Protein AF-A0A920JZ43-F1 (afdb_monomer_lite)

Foldseek 3Di:
DPPPVVVVLVVVCVLQLHDPVCSVVVVVVVVVVVVLVVVVVVCVPVPQAQVLVSLVVQLVVLVVQLVVLVVCLVDPVQDHPNDGRDNVRNVVSVVSNVVSVCCCPVVVVRNDHDPPPDD

Sequence (119 aa):
MHTAAFYKQKDLLIQYGFGDGAVFMTRLVGTCVGASTAVAIVLLFIGPQGAWAFVVYGWIQALLAAIFGYNTVNSEWAEVEGVKVTPEGYIAPLGFLILNTILLFNMGDILYSISSTAV

Radius of gyration: 18.01 Å; chains: 1; bounding box: 44×23×55 Å

Structure (mmCIF, N/CA/C/O backbone):
data_AF-A0A920JZ43-F1
#
_entry.id   AF-A0A920JZ43-F1
#
loop_
_atom_site.group_PDB
_atom_site.id
_atom_site.type_symbol
_atom_site.label_atom_id
_atom_site.label_alt_id
_atom_site.label_comp_id
_atom_site.label_asym_id
_atom_site.label_entity_id
_atom_site.label_seq_id
_atom_site.pdbx_PDB_ins_code
_atom_site.Cartn_x
_atom_site.Cartn_y
_atom_site.Cartn_z
_atom_site.occupancy
_atom_site.B_iso_or_equiv
_atom_site.auth_seq_id
_atom_site.auth_comp_id
_atom_site.auth_asym_id
_atom_site.auth_atom_id
_atom_site.pdbx_PDB_model_num
ATOM 1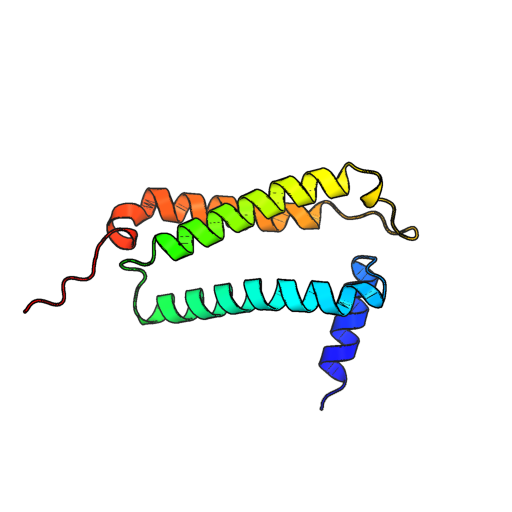 N N . MET A 1 1 ? -27.158 -15.842 -8.009 1.00 44.19 1 MET A N 1
ATOM 2 C CA . MET A 1 1 ? -25.693 -15.748 -7.798 1.00 44.19 1 MET A CA 1
ATOM 3 C C . MET A 1 1 ? -25.230 -14.456 -7.098 1.00 44.19 1 MET A C 1
ATOM 5 O O . MET A 1 1 ? -24.100 -14.424 -6.638 1.00 44.19 1 MET A O 1
ATOM 9 N N . HIS A 1 2 ? -26.080 -13.428 -6.931 1.00 52.06 2 HIS A N 1
ATOM 10 C CA . HIS A 1 2 ? -25.717 -12.130 -6.323 1.00 52.06 2 HIS A CA 1
ATOM 11 C C . HIS A 1 2 ? -25.612 -12.083 -4.780 1.00 52.06 2 HIS A C 1
ATOM 13 O O . HIS A 1 2 ? -25.210 -11.063 -4.231 1.00 52.06 2 HIS A O 1
ATOM 19 N N . THR A 1 3 ? -25.968 -13.146 -4.057 1.00 53.56 3 THR A N 1
ATOM 20 C CA . THR A 1 3 ? -26.161 -13.090 -2.596 1.00 53.56 3 THR A CA 1
ATOM 21 C C . THR A 1 3 ? -24.940 -13.521 -1.777 1.00 53.56 3 THR A C 1
ATOM 23 O O . THR A 1 3 ? -24.682 -12.942 -0.728 1.00 53.56 3 THR A O 1
ATOM 26 N N . ALA A 1 4 ? -24.134 -14.476 -2.248 1.00 55.34 4 ALA A N 1
ATOM 27 C CA . ALA A 1 4 ? -23.054 -15.062 -1.441 1.00 55.34 4 ALA A CA 1
ATOM 28 C C . ALA A 1 4 ? -21.919 -14.075 -1.092 1.00 55.34 4 ALA A C 1
ATOM 30 O O . ALA A 1 4 ? -21.423 -14.078 0.033 1.00 55.34 4 ALA A O 1
ATOM 31 N N . ALA A 1 5 ? -21.529 -13.201 -2.027 1.00 57.56 5 ALA A N 1
ATOM 32 C CA . ALA A 1 5 ? -20.517 -12.168 -1.775 1.00 57.56 5 ALA A CA 1
ATOM 33 C C . ALA A 1 5 ? -21.020 -11.086 -0.804 1.00 57.56 5 ALA A C 1
ATOM 35 O O . ALA A 1 5 ? -20.247 -10.549 -0.014 1.00 57.56 5 ALA A O 1
ATOM 36 N N . PHE A 1 6 ? -22.326 -10.806 -0.832 1.00 59.03 6 PHE A N 1
ATOM 37 C CA . PHE A 1 6 ? -22.960 -9.832 0.048 1.00 59.03 6 PHE A CA 1
ATOM 38 C C . PHE A 1 6 ? -22.984 -10.326 1.501 1.00 59.03 6 PHE A C 1
ATOM 40 O O . PHE A 1 6 ? -22.594 -9.587 2.398 1.00 59.03 6 PHE A O 1
ATOM 47 N N . TYR A 1 7 ? -23.351 -11.594 1.732 1.00 59.31 7 TYR A N 1
ATOM 48 C CA . TYR A 1 7 ? -23.338 -12.188 3.076 1.00 59.31 7 TYR A CA 1
ATOM 49 C C . TYR A 1 7 ? -21.929 -12.285 3.666 1.00 59.31 7 TYR A C 1
ATOM 51 O O . TYR A 1 7 ? -21.743 -11.909 4.818 1.00 59.31 7 TYR A O 1
ATOM 59 N N . LYS A 1 8 ? -20.923 -12.682 2.871 1.00 63.59 8 LYS A N 1
ATOM 60 C CA . LYS A 1 8 ? -19.518 -12.669 3.320 1.00 63.59 8 LYS A CA 1
ATOM 61 C C . LYS A 1 8 ? -19.030 -11.267 3.694 1.00 63.59 8 LYS A C 1
ATOM 63 O O . LYS A 1 8 ? -18.266 -11.123 4.637 1.00 63.59 8 LYS A O 1
ATOM 68 N N . GLN A 1 9 ? -19.472 -10.230 2.979 1.00 61.69 9 GLN A N 1
ATOM 69 C CA . GLN A 1 9 ? -19.147 -8.848 3.339 1.00 61.69 9 GLN A CA 1
ATOM 70 C C . GLN A 1 9 ? -19.811 -8.411 4.642 1.00 61.69 9 GLN A C 1
ATOM 72 O O . GLN A 1 9 ? -19.149 -7.759 5.441 1.00 61.69 9 GLN A O 1
ATOM 77 N N . LYS A 1 10 ? -21.087 -8.757 4.869 1.00 64.81 10 LYS A N 1
ATOM 78 C CA . LYS A 1 10 ? -21.749 -8.438 6.145 1.00 64.81 10 LYS A CA 1
ATOM 79 C C . LYS A 1 10 ? -21.039 -9.123 7.313 1.00 64.81 10 LYS A C 1
ATOM 81 O O . LYS A 1 10 ? -20.823 -8.480 8.327 1.00 64.81 10 LYS A O 1
ATOM 86 N N . ASP A 1 11 ? -20.619 -10.373 7.135 1.00 70.25 11 ASP A N 1
ATOM 87 C CA . ASP A 1 11 ? -19.884 -11.137 8.149 1.00 70.25 11 ASP A CA 1
ATOM 88 C C . ASP A 1 11 ? -18.526 -10.495 8.493 1.00 70.25 11 ASP A C 1
ATOM 90 O O . ASP A 1 11 ? -18.208 -10.305 9.661 1.00 70.25 11 ASP A O 1
ATOM 94 N N . LEU A 1 12 ? -17.772 -10.038 7.482 1.00 68.81 12 LEU A N 1
ATOM 95 C CA . LEU A 1 12 ? -16.521 -9.290 7.685 1.00 68.81 12 LEU A CA 1
ATOM 96 C C . LEU A 1 12 ? -16.747 -7.936 8.369 1.00 68.81 12 LEU A C 1
ATOM 98 O O . LEU A 1 12 ? -15.976 -7.544 9.237 1.00 68.81 12 LEU A O 1
ATOM 102 N N . LEU A 1 13 ? -17.792 -7.201 7.987 1.00 71.50 13 LEU A N 1
ATOM 103 C CA . LEU A 1 13 ? -18.111 -5.920 8.620 1.00 71.50 13 LEU A CA 1
ATOM 104 C C . LEU A 1 13 ? -18.483 -6.114 10.093 1.00 71.50 13 LEU A C 1
ATOM 106 O O . LEU A 1 13 ? -17.978 -5.381 10.937 1.00 71.50 13 LEU A O 1
ATOM 110 N N . ILE A 1 14 ? -19.271 -7.147 10.403 1.00 68.12 14 ILE A N 1
ATOM 111 C CA . ILE A 1 14 ? -19.614 -7.532 11.777 1.00 68.12 14 ILE A CA 1
ATOM 112 C C . ILE A 1 14 ? -18.358 -7.957 12.554 1.00 68.12 14 ILE A C 1
ATOM 114 O O . ILE A 1 14 ? -18.174 -7.508 13.682 1.00 68.12 14 ILE A O 1
ATOM 118 N N . GLN A 1 15 ? -17.464 -8.754 11.952 1.00 68.38 15 GLN A N 1
ATOM 119 C CA . GLN A 1 15 ? -16.200 -9.177 12.574 1.00 68.38 15 GLN A CA 1
ATOM 120 C C . GLN A 1 15 ? -15.338 -7.982 13.008 1.00 68.38 15 GLN A C 1
ATOM 122 O O . GLN A 1 15 ? -14.700 -8.033 14.058 1.00 68.38 15 GLN A O 1
ATOM 127 N N . TYR A 1 16 ? -15.329 -6.911 12.213 1.00 67.38 16 TYR A N 1
ATOM 128 C CA . TYR A 1 16 ? -14.552 -5.701 12.484 1.00 67.38 16 TYR A CA 1
ATOM 129 C C . TYR A 1 16 ? -15.362 -4.577 13.160 1.00 67.38 16 TYR A C 1
ATOM 131 O O . TYR A 1 16 ? -14.869 -3.455 13.248 1.00 67.38 16 TYR A O 1
ATOM 139 N N . GLY A 1 17 ? -16.580 -4.851 13.647 1.00 65.69 17 GLY A N 1
ATOM 140 C CA . GLY A 1 17 ? -17.398 -3.881 14.391 1.00 65.69 17 GLY A CA 1
ATOM 141 C C . GLY A 1 17 ? -17.958 -2.725 13.550 1.00 65.69 17 GLY A C 1
ATOM 142 O O . GLY A 1 17 ? -18.342 -1.689 14.086 1.00 65.69 17 GLY A O 1
ATOM 143 N N . PHE A 1 18 ? -17.997 -2.867 12.225 1.00 70.75 18 PHE A N 1
ATOM 144 C CA . PHE A 1 18 ? -18.556 -1.860 11.330 1.00 70.75 18 PHE A CA 1
ATOM 145 C C . PHE A 1 18 ? -20.083 -1.971 11.256 1.00 70.75 18 PHE A C 1
ATOM 147 O O . PHE A 1 18 ? -20.620 -2.982 10.802 1.00 70.75 18 PHE A O 1
ATOM 154 N N . GLY A 1 19 ? -20.783 -0.891 11.612 1.00 73.06 19 GLY A N 1
ATOM 155 C CA . GLY A 1 19 ? -22.226 -0.774 11.392 1.00 73.06 19 GLY A CA 1
ATOM 156 C C . GLY A 1 19 ? -22.602 -0.745 9.902 1.00 73.06 19 GLY A C 1
ATOM 157 O O . GLY A 1 19 ? -21.786 -0.411 9.039 1.00 73.06 19 GLY A O 1
ATOM 158 N N . ASP A 1 20 ? -23.871 -1.031 9.585 1.00 76.56 20 ASP A N 1
ATOM 159 C CA . ASP A 1 20 ? -24.381 -1.116 8.200 1.00 76.56 20 ASP A CA 1
ATOM 160 C C . ASP A 1 20 ? -24.113 0.169 7.368 1.00 76.56 20 ASP A C 1
ATOM 162 O O . ASP A 1 20 ? -23.979 0.105 6.144 1.00 76.56 20 ASP A O 1
ATOM 166 N N . GLY A 1 21 ? -23.961 1.335 8.010 1.00 76.94 21 GLY A N 1
ATOM 167 C CA . GLY A 1 21 ? -23.610 2.603 7.351 1.00 76.94 21 GLY A CA 1
ATOM 168 C C . GLY A 1 21 ? -22.171 2.684 6.816 1.00 76.94 21 GLY A C 1
ATOM 169 O O . GLY A 1 21 ? -21.902 3.443 5.883 1.00 76.94 21 GLY A O 1
ATOM 170 N N . ALA A 1 22 ? -21.244 1.878 7.338 1.00 76.25 22 ALA A N 1
ATOM 171 C CA . ALA A 1 22 ? -19.846 1.878 6.904 1.00 76.25 22 ALA A CA 1
ATOM 172 C C . ALA A 1 22 ? -19.632 1.155 5.561 1.00 76.25 22 ALA A C 1
ATOM 174 O O . ALA A 1 22 ? -18.624 1.390 4.895 1.00 76.25 22 ALA A O 1
ATOM 175 N N . VAL A 1 23 ? -20.599 0.338 5.114 1.00 80.12 23 VAL A N 1
ATOM 176 C CA . VAL A 1 23 ? -20.513 -0.492 3.894 1.00 80.12 23 VAL A CA 1
ATOM 177 C C . VAL A 1 23 ? -20.053 0.313 2.675 1.00 80.12 23 VAL A C 1
ATOM 179 O O . VAL A 1 23 ? -19.209 -0.153 1.908 1.00 80.12 23 VAL A O 1
ATOM 182 N N . PHE A 1 24 ? -20.606 1.512 2.471 1.00 79.50 24 PHE A N 1
ATOM 183 C CA . PHE A 1 24 ? -20.257 2.345 1.319 1.00 79.50 24 PHE A CA 1
ATOM 184 C C . PHE A 1 24 ? -18.802 2.825 1.383 1.00 79.50 24 PHE A C 1
ATOM 186 O O . PHE A 1 24 ? -18.070 2.682 0.405 1.00 79.50 24 PHE A O 1
ATOM 193 N N . MET A 1 25 ? -18.364 3.323 2.543 1.00 82.25 25 MET A N 1
ATOM 194 C CA . MET A 1 25 ? -16.996 3.812 2.735 1.00 82.25 25 MET A CA 1
ATOM 195 C C . MET A 1 25 ? -15.975 2.673 2.652 1.00 82.25 25 MET A C 1
ATOM 197 O O . MET A 1 25 ? -14.962 2.818 1.970 1.00 82.25 25 MET A O 1
ATOM 201 N N . THR A 1 26 ? -16.267 1.506 3.236 1.00 81.62 26 THR A N 1
ATOM 202 C CA . THR A 1 26 ? -15.416 0.310 3.117 1.00 81.62 26 THR A CA 1
ATOM 203 C C . THR A 1 26 ? -15.284 -0.136 1.661 1.00 81.62 26 THR A C 1
ATOM 205 O O . THR A 1 26 ? -14.193 -0.497 1.219 1.00 81.62 26 THR A O 1
ATOM 208 N N . ARG A 1 27 ? -16.368 -0.071 0.876 1.00 82.31 27 ARG A N 1
ATOM 209 C CA . ARG A 1 27 ? -16.324 -0.375 -0.563 1.00 82.31 27 ARG A CA 1
ATOM 210 C C . ARG A 1 27 ? -15.502 0.641 -1.335 1.00 82.31 27 ARG A C 1
ATOM 212 O O . ARG A 1 27 ? -14.687 0.229 -2.153 1.00 82.31 27 ARG A O 1
ATOM 219 N N . LEU A 1 28 ? -15.689 1.931 -1.066 1.00 85.19 28 LEU A N 1
ATOM 220 C CA . LEU A 1 28 ? -14.926 2.995 -1.711 1.00 85.19 28 LEU A CA 1
ATOM 221 C C . LEU A 1 28 ? -13.424 2.805 -1.475 1.00 85.19 28 LEU A C 1
ATOM 223 O O . LEU A 1 28 ? -12.663 2.742 -2.436 1.00 85.19 28 LEU A O 1
ATOM 227 N N . VAL A 1 29 ? -13.004 2.603 -0.224 1.00 85.69 29 VAL A N 1
ATOM 228 C CA . VAL A 1 29 ? -11.600 2.306 0.110 1.00 85.69 29 VAL A CA 1
ATOM 229 C C . VAL A 1 29 ? -11.131 1.015 -0.569 1.00 85.69 29 VAL A C 1
ATOM 231 O O . VAL A 1 29 ? -10.036 0.969 -1.131 1.00 85.69 29 VAL A O 1
ATOM 234 N N . GLY A 1 30 ? -11.982 -0.013 -0.597 1.00 82.38 30 GLY A N 1
ATOM 235 C CA . GLY A 1 30 ? -11.720 -1.264 -1.302 1.00 82.38 30 GLY A CA 1
ATOM 236 C C . GLY A 1 30 ? -11.474 -1.090 -2.805 1.00 82.38 30 GLY A C 1
ATOM 237 O O . GLY A 1 30 ? -10.675 -1.838 -3.363 1.00 82.38 30 GLY A O 1
ATOM 238 N N . THR A 1 31 ? -12.082 -0.093 -3.465 1.00 86.81 31 THR A N 1
ATOM 239 C CA . THR A 1 31 ? -11.785 0.198 -4.881 1.00 86.81 31 THR A CA 1
ATOM 240 C C . THR A 1 31 ? -10.367 0.721 -5.083 1.00 86.81 31 THR A C 1
ATOM 242 O O . THR A 1 31 ? -9.730 0.342 -6.062 1.00 86.81 31 THR A O 1
ATOM 24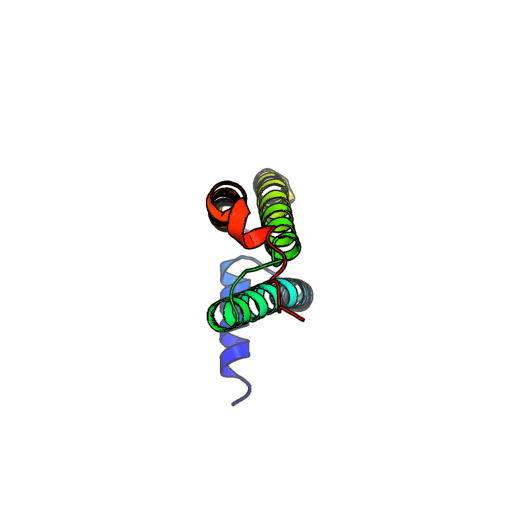5 N N . CYS A 1 32 ? -9.834 1.508 -4.142 1.00 86.38 32 CYS A N 1
ATOM 246 C CA . CYS A 1 32 ? -8.453 1.987 -4.200 1.00 86.38 32 CYS A CA 1
ATOM 247 C C . CYS A 1 32 ? -7.473 0.817 -4.068 1.00 86.38 32 CYS A C 1
ATOM 249 O O . CYS A 1 32 ? -6.577 0.665 -4.895 1.00 86.38 32 CYS A O 1
ATOM 251 N N . VAL A 1 33 ? -7.694 -0.056 -3.077 1.00 84.44 33 VAL A N 1
ATOM 252 C CA . VAL A 1 33 ? -6.867 -1.258 -2.869 1.00 84.44 33 VAL A CA 1
ATOM 253 C C . VAL A 1 33 ? -6.964 -2.196 -4.074 1.00 84.44 33 VAL A C 1
ATOM 255 O O . VAL A 1 33 ? -5.941 -2.635 -4.593 1.00 84.44 33 VAL A O 1
ATOM 258 N N . GLY A 1 34 ? -8.177 -2.451 -4.571 1.00 85.88 34 GLY A N 1
ATOM 259 C CA . GLY A 1 34 ? -8.407 -3.293 -5.744 1.00 85.88 34 GLY A CA 1
ATOM 260 C C . GLY A 1 34 ? -7.750 -2.745 -7.013 1.00 85.88 34 GLY A C 1
ATOM 261 O O . GLY A 1 34 ? -7.141 -3.511 -7.759 1.00 85.88 34 GLY A O 1
ATOM 262 N N . ALA A 1 35 ? -7.806 -1.428 -7.235 1.00 89.12 35 ALA A N 1
ATOM 263 C CA . ALA A 1 35 ? -7.116 -0.777 -8.345 1.00 89.12 35 ALA A CA 1
ATOM 264 C C . ALA A 1 35 ? -5.592 -0.917 -8.217 1.00 89.12 35 ALA A C 1
ATOM 266 O O . ALA A 1 35 ? -4.938 -1.308 -9.183 1.00 89.12 35 ALA A O 1
ATOM 267 N N . SER A 1 36 ? -5.025 -0.683 -7.028 1.00 86.56 36 SER A N 1
ATOM 268 C CA . SER A 1 36 ? -3.595 -0.894 -6.781 1.00 86.56 36 SER A CA 1
ATOM 269 C C . SER A 1 36 ? -3.180 -2.347 -7.030 1.00 86.56 36 SER A C 1
ATOM 271 O O . SER A 1 36 ? -2.186 -2.592 -7.711 1.00 86.56 36 SER A O 1
ATOM 273 N N . THR A 1 37 ? -3.952 -3.328 -6.557 1.00 86.25 37 THR A N 1
ATOM 274 C CA . THR A 1 37 ? -3.676 -4.745 -6.833 1.00 86.25 37 THR A CA 1
ATOM 275 C C . THR A 1 37 ? -3.736 -5.053 -8.330 1.00 86.25 37 THR A C 1
ATOM 277 O O . THR A 1 37 ? -2.853 -5.737 -8.841 1.00 86.25 37 THR A O 1
ATOM 280 N N . ALA A 1 38 ? -4.728 -4.527 -9.053 1.00 92.00 38 ALA A N 1
ATOM 281 C CA . ALA A 1 38 ? -4.845 -4.732 -10.495 1.00 92.00 38 ALA A CA 1
ATOM 282 C C . ALA A 1 38 ? -3.642 -4.154 -11.259 1.00 92.00 38 ALA A C 1
ATOM 284 O O . ALA A 1 38 ? -3.074 -4.837 -12.110 1.00 92.00 38 ALA A O 1
ATOM 285 N N . VAL A 1 39 ? -3.207 -2.936 -10.918 1.00 91.44 39 VAL A N 1
ATOM 286 C CA . VAL A 1 39 ? -2.006 -2.321 -11.510 1.00 91.44 39 VAL A CA 1
ATOM 287 C C . VAL A 1 39 ? -0.759 -3.149 -11.197 1.00 91.44 39 VAL A C 1
ATOM 289 O O . VAL A 1 39 ? 0.020 -3.432 -12.103 1.00 91.44 39 VAL A O 1
ATOM 292 N N . ALA A 1 40 ? -0.593 -3.607 -9.952 1.00 86.88 40 ALA A N 1
ATOM 293 C CA . ALA A 1 40 ? 0.528 -4.465 -9.575 1.00 86.88 40 ALA A CA 1
ATOM 294 C C . ALA A 1 40 ? 0.556 -5.772 -10.388 1.00 86.88 40 ALA A C 1
ATOM 296 O O . ALA A 1 40 ? 1.618 -6.163 -10.865 1.00 86.88 40 ALA A O 1
ATOM 297 N N . ILE A 1 41 ? -0.601 -6.408 -10.609 1.00 90.81 41 ILE A N 1
ATOM 298 C CA . ILE A 1 41 ? -0.711 -7.605 -11.457 1.00 90.81 41 ILE A CA 1
ATOM 299 C C . ILE A 1 41 ? -0.287 -7.298 -12.896 1.00 90.81 41 ILE A C 1
ATOM 301 O O . ILE A 1 41 ? 0.464 -8.074 -13.476 1.00 90.81 41 ILE A O 1
ATOM 305 N N . VAL A 1 42 ? -0.722 -6.173 -13.473 1.00 92.31 42 VAL A N 1
ATOM 306 C CA . VAL A 1 42 ? -0.313 -5.773 -14.831 1.00 92.31 42 VAL A CA 1
ATOM 307 C C . VAL A 1 42 ? 1.208 -5.617 -14.920 1.00 92.31 42 VAL A C 1
ATOM 309 O O . VAL A 1 42 ? 1.819 -6.155 -15.844 1.00 92.31 42 VAL A O 1
ATOM 312 N N . LEU A 1 43 ? 1.829 -4.957 -13.937 1.00 88.56 43 LEU A N 1
ATOM 313 C CA . LEU A 1 43 ? 3.282 -4.751 -13.889 1.00 88.56 43 LEU A CA 1
ATOM 314 C C . LEU A 1 43 ? 4.084 -6.059 -13.797 1.00 88.56 43 LEU A C 1
ATOM 316 O O . LEU A 1 43 ? 5.223 -6.089 -14.259 1.00 88.56 43 LEU A O 1
ATOM 320 N N . LEU A 1 44 ? 3.507 -7.151 -13.278 1.00 88.44 44 LEU A N 1
ATOM 321 C CA . LEU A 1 44 ? 4.158 -8.470 -13.313 1.00 88.44 44 LEU A CA 1
ATOM 322 C C . LEU A 1 44 ? 4.354 -8.996 -14.743 1.00 88.44 44 LEU A C 1
ATOM 324 O O . LEU A 1 44 ? 5.278 -9.770 -14.974 1.00 88.44 44 LEU A O 1
ATOM 328 N N . PHE A 1 45 ? 3.509 -8.585 -15.695 1.00 91.50 45 PHE A N 1
ATOM 329 C CA . PHE A 1 45 ? 3.589 -9.026 -17.091 1.00 91.50 45 PHE A CA 1
ATOM 330 C C . PHE A 1 45 ? 4.380 -8.067 -17.980 1.00 91.50 45 PHE A C 1
ATOM 332 O O . PHE A 1 45 ? 5.119 -8.522 -18.850 1.00 91.50 45 PHE A O 1
ATOM 339 N N . ILE A 1 46 ? 4.216 -6.754 -17.788 1.00 89.56 46 ILE A N 1
ATOM 340 C CA . ILE A 1 46 ? 4.854 -5.738 -18.646 1.00 89.56 46 ILE A CA 1
ATOM 341 C C . ILE A 1 46 ? 6.201 -5.239 -18.111 1.00 89.5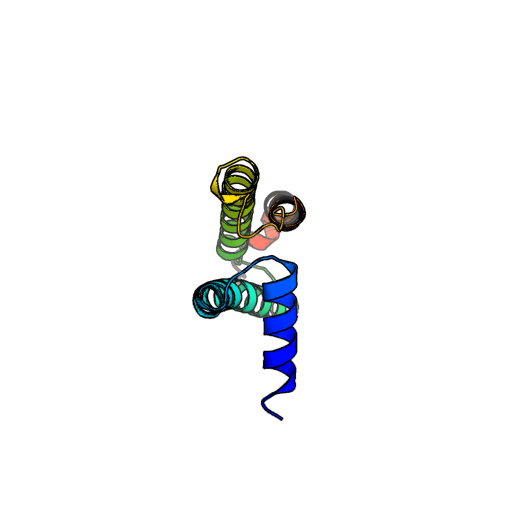6 46 ILE A C 1
ATOM 343 O O . ILE A 1 46 ? 6.950 -4.605 -18.848 1.00 89.56 46 ILE A O 1
ATOM 347 N N . GLY A 1 47 ? 6.514 -5.549 -16.851 1.00 85.94 47 GLY A N 1
ATOM 348 C CA . GLY A 1 47 ? 7.701 -5.073 -16.151 1.00 85.94 47 GLY A CA 1
ATOM 349 C C . GLY A 1 47 ? 7.457 -3.773 -15.362 1.00 85.94 47 GLY A C 1
ATOM 350 O O . GLY A 1 47 ? 6.549 -3.004 -15.680 1.00 85.94 47 GLY A O 1
ATOM 351 N N . PRO A 1 48 ? 8.244 -3.515 -14.299 1.00 89.12 48 PRO A N 1
ATOM 352 C CA . PRO A 1 48 ? 8.039 -2.377 -13.401 1.00 89.12 48 PRO A CA 1
ATOM 353 C C . PRO A 1 48 ? 8.812 -1.106 -13.810 1.00 89.12 48 PRO A C 1
ATOM 355 O O . PRO A 1 48 ? 8.911 -0.169 -13.015 1.00 89.12 48 PRO A O 1
ATOM 358 N N . GLN A 1 49 ? 9.400 -1.059 -15.008 1.00 91.00 49 GLN A N 1
ATOM 359 C CA . GLN A 1 49 ? 10.198 0.081 -15.468 1.00 91.00 49 GLN A CA 1
ATOM 360 C C . GLN A 1 49 ? 9.339 1.351 -15.529 1.00 91.00 49 GLN A C 1
ATOM 362 O O . GLN A 1 49 ? 8.254 1.357 -16.107 1.00 91.00 49 GLN A O 1
ATOM 367 N N . GLY A 1 50 ? 9.810 2.432 -14.908 1.00 87.19 50 GLY A N 1
ATOM 368 C CA . GLY A 1 50 ? 9.092 3.706 -14.828 1.00 87.19 50 GLY A CA 1
ATOM 369 C C . GLY A 1 50 ? 7.925 3.730 -13.832 1.00 87.19 50 GLY A C 1
ATOM 370 O O . GLY A 1 50 ? 7.296 4.774 -13.660 1.00 87.19 50 GLY A O 1
ATOM 371 N N . ALA A 1 51 ? 7.638 2.627 -13.130 1.00 90.12 51 ALA A N 1
ATOM 372 C CA . ALA A 1 51 ? 6.509 2.529 -12.200 1.00 90.12 51 ALA A CA 1
ATOM 373 C C . ALA A 1 51 ? 6.774 3.169 -10.822 1.00 90.12 51 ALA A C 1
ATOM 375 O O . ALA A 1 51 ? 5.986 2.978 -9.893 1.00 90.12 51 ALA A O 1
ATOM 376 N N . TRP A 1 52 ? 7.858 3.936 -10.659 1.00 88.44 52 TRP A N 1
ATOM 377 C CA . TRP A 1 52 ? 8.247 4.518 -9.370 1.00 88.44 52 TRP A CA 1
ATOM 378 C C . TRP A 1 52 ? 7.119 5.317 -8.704 1.00 88.44 52 TRP A C 1
ATOM 380 O O . TRP A 1 52 ? 6.903 5.173 -7.505 1.00 88.44 52 TRP A O 1
ATOM 390 N N . ALA A 1 53 ? 6.349 6.100 -9.469 1.00 89.69 53 ALA A N 1
ATOM 391 C CA . ALA A 1 53 ? 5.263 6.916 -8.927 1.00 89.69 53 ALA A CA 1
ATOM 392 C C . ALA A 1 53 ? 4.155 6.055 -8.296 1.00 89.69 53 ALA A C 1
ATOM 394 O O . ALA A 1 53 ? 3.573 6.432 -7.281 1.00 89.69 53 ALA A O 1
ATOM 395 N N . PHE A 1 54 ? 3.904 4.870 -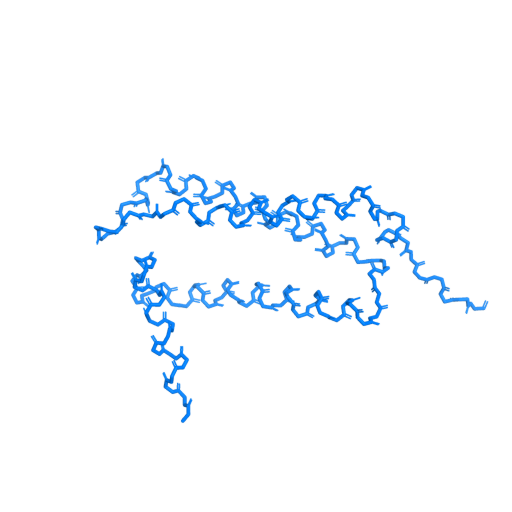8.859 1.00 90.62 54 PHE A N 1
ATOM 396 C CA . PHE A 1 54 ? 2.950 3.910 -8.314 1.00 90.62 54 PHE A CA 1
ATOM 397 C C . PHE A 1 54 ? 3.457 3.288 -7.004 1.00 90.62 54 PHE A C 1
ATOM 399 O O . PHE A 1 54 ? 2.705 3.201 -6.033 1.00 90.62 54 PHE A O 1
ATOM 406 N N . VAL A 1 55 ? 4.740 2.921 -6.943 1.00 89.19 55 VAL A N 1
ATOM 407 C CA . VAL A 1 55 ? 5.358 2.385 -5.717 1.00 89.19 55 VAL A CA 1
ATOM 408 C C . VAL A 1 55 ? 5.421 3.457 -4.619 1.00 89.19 55 VAL A C 1
ATOM 410 O O . VAL A 1 55 ? 5.101 3.174 -3.467 1.00 89.19 55 VAL A O 1
ATOM 413 N N . VAL A 1 56 ? 5.742 4.710 -4.965 1.00 91.69 56 VAL A N 1
ATOM 414 C CA . VAL A 1 56 ? 5.703 5.852 -4.032 1.00 91.69 56 VAL A CA 1
ATOM 415 C C . VAL A 1 56 ? 4.283 6.106 -3.530 1.00 91.69 56 VAL A C 1
ATOM 417 O O . VAL A 1 56 ? 4.090 6.302 -2.332 1.00 91.69 56 VAL A O 1
ATOM 420 N N . TYR A 1 57 ? 3.276 6.056 -4.406 1.00 91.25 57 TYR A N 1
ATOM 421 C CA . TYR A 1 57 ? 1.878 6.154 -3.989 1.00 91.25 57 TYR A CA 1
ATOM 422 C C . TYR A 1 57 ? 1.513 5.053 -2.984 1.00 91.25 57 TYR A C 1
ATOM 424 O O . TYR A 1 57 ? 0.963 5.356 -1.925 1.00 91.25 57 TYR A O 1
ATOM 432 N N . GLY A 1 58 ? 1.864 3.795 -3.276 1.00 90.00 58 GLY A N 1
ATOM 433 C CA . GLY A 1 58 ? 1.636 2.665 -2.370 1.00 90.00 58 GLY A CA 1
ATOM 434 C C . GLY A 1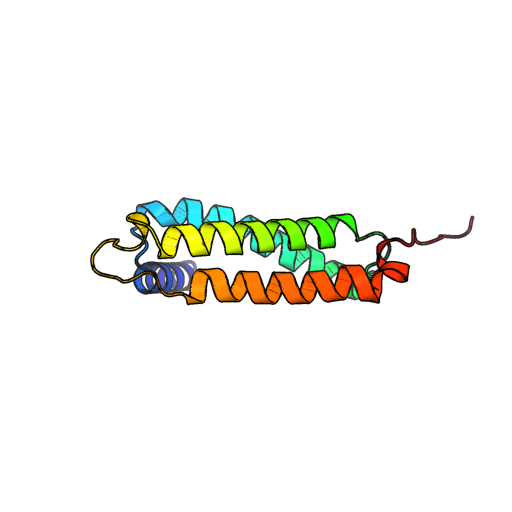 58 ? 2.342 2.840 -1.025 1.00 90.00 58 GLY A C 1
ATOM 435 O O . GLY A 1 58 ? 1.751 2.583 0.023 1.00 90.00 58 GLY A O 1
ATOM 436 N N . TRP A 1 59 ? 3.572 3.354 -1.041 1.00 92.44 59 TRP A N 1
ATOM 437 C CA . TRP A 1 59 ? 4.331 3.676 0.164 1.00 92.44 59 TRP A CA 1
ATOM 438 C C . TRP A 1 59 ? 3.644 4.752 1.017 1.00 92.44 59 TRP A C 1
ATOM 440 O O . TRP A 1 59 ? 3.431 4.548 2.211 1.00 92.44 59 TRP A O 1
ATOM 450 N N . ILE A 1 60 ? 3.240 5.875 0.409 1.00 93.44 60 ILE A N 1
ATOM 451 C CA . ILE A 1 60 ? 2.558 6.977 1.110 1.00 93.44 60 ILE A CA 1
ATOM 452 C C . ILE A 1 60 ? 1.216 6.501 1.669 1.00 93.44 60 ILE A C 1
ATOM 454 O O . ILE A 1 60 ? 0.891 6.790 2.821 1.00 93.44 60 ILE A O 1
ATOM 458 N N . GLN A 1 61 ? 0.445 5.750 0.881 1.00 91.25 61 GLN A N 1
ATOM 459 C CA . GLN A 1 61 ? -0.846 5.219 1.311 1.00 91.25 61 GLN A CA 1
ATOM 460 C C . GLN A 1 61 ? -0.682 4.284 2.517 1.00 91.25 61 GLN A C 1
ATOM 462 O O . GLN A 1 61 ? -1.412 4.433 3.498 1.00 91.25 61 GLN A O 1
ATOM 467 N N . ALA A 1 62 ? 0.314 3.393 2.484 1.00 90.19 62 ALA A N 1
ATOM 468 C CA . ALA A 1 62 ? 0.625 2.488 3.585 1.00 90.19 62 ALA A CA 1
ATOM 469 C C . ALA A 1 62 ? 1.082 3.238 4.848 1.00 90.19 62 ALA A C 1
ATOM 471 O O . ALA A 1 62 ? 0.647 2.901 5.951 1.00 90.19 62 ALA A O 1
ATOM 472 N N . LEU A 1 63 ? 1.900 4.289 4.698 1.00 93.12 63 LEU A N 1
ATOM 473 C CA . LEU A 1 63 ? 2.342 5.129 5.815 1.00 93.12 63 LEU A CA 1
ATOM 474 C C . LEU A 1 63 ? 1.157 5.835 6.479 1.00 93.12 63 LEU A C 1
ATOM 476 O O . LEU A 1 63 ? 1.004 5.780 7.699 1.00 93.12 63 LEU A O 1
ATOM 480 N N . LEU A 1 64 ? 0.307 6.480 5.680 1.00 92.00 64 LEU A N 1
ATOM 481 C CA . LEU A 1 64 ? -0.872 7.178 6.184 1.00 92.00 64 LEU A CA 1
ATOM 482 C C . LEU A 1 64 ? -1.836 6.204 6.866 1.00 92.00 64 LEU A C 1
ATOM 484 O O . LEU A 1 64 ? -2.309 6.489 7.961 1.00 92.00 64 LEU A O 1
ATOM 488 N N . ALA A 1 65 ? -2.083 5.037 6.268 1.00 87.94 65 ALA A N 1
ATOM 489 C CA . ALA A 1 65 ? -2.928 4.007 6.865 1.00 87.94 65 ALA A CA 1
ATOM 490 C C . ALA A 1 65 ? -2.360 3.484 8.197 1.00 87.94 65 ALA A C 1
ATOM 492 O O . ALA A 1 65 ? -3.127 3.267 9.134 1.00 87.94 65 ALA A O 1
ATOM 493 N N . ALA A 1 66 ? -1.036 3.345 8.322 1.00 89.00 66 ALA A N 1
ATOM 494 C CA . ALA A 1 66 ? -0.398 2.978 9.583 1.00 89.00 66 ALA A CA 1
ATOM 495 C C . ALA A 1 66 ? -0.560 4.072 10.656 1.00 89.00 66 ALA A C 1
ATOM 497 O O . ALA A 1 66 ? -0.953 3.767 11.781 1.00 89.00 66 ALA A O 1
ATOM 498 N N . ILE A 1 67 ? -0.315 5.343 10.307 1.00 89.62 67 ILE A N 1
ATOM 499 C CA . ILE A 1 67 ? -0.444 6.485 11.231 1.00 89.62 67 ILE A CA 1
ATOM 500 C C . ILE A 1 67 ? -1.895 6.654 11.688 1.00 89.62 67 ILE A C 1
ATOM 502 O O . ILE A 1 67 ? -2.169 6.712 12.887 1.00 89.62 67 ILE A O 1
ATOM 506 N N . PHE A 1 68 ? -2.836 6.727 10.744 1.00 89.25 68 PHE A N 1
ATOM 507 C CA . PHE A 1 68 ? -4.245 6.918 11.072 1.00 89.25 68 PHE A CA 1
ATOM 508 C C . PHE A 1 68 ? -4.822 5.699 11.783 1.00 89.25 68 PHE A C 1
ATOM 510 O O . PHE A 1 68 ? -5.512 5.876 12.778 1.00 89.25 68 PHE A O 1
ATOM 517 N N . GLY A 1 69 ? -4.481 4.479 11.358 1.00 85.25 69 GLY A N 1
ATOM 518 C CA . GLY A 1 69 ? -4.912 3.258 12.036 1.00 85.25 69 GLY A CA 1
ATOM 519 C C . GLY A 1 69 ? -4.416 3.186 13.481 1.00 85.25 69 GLY A C 1
ATOM 520 O O . GLY A 1 69 ? -5.204 2.893 14.380 1.00 85.25 69 GLY A O 1
ATOM 521 N N . TYR A 1 70 ? -3.148 3.535 13.727 1.00 85.69 70 TYR A N 1
ATOM 522 C CA . TYR A 1 70 ? -2.606 3.634 15.083 1.00 85.69 70 TYR A CA 1
ATOM 523 C C . TYR A 1 70 ? -3.352 4.681 15.918 1.00 85.69 70 TYR A C 1
ATOM 525 O O . TYR A 1 70 ? -3.767 4.388 17.039 1.00 85.69 70 TYR A O 1
ATOM 533 N N . ASN A 1 71 ? -3.564 5.883 15.377 1.00 85.94 71 ASN A N 1
ATOM 534 C CA . ASN A 1 71 ? -4.275 6.946 16.087 1.00 85.94 71 ASN A CA 1
ATOM 535 C C . ASN A 1 71 ? -5.726 6.551 16.393 1.00 85.94 71 ASN A C 1
ATOM 537 O O . ASN A 1 71 ? -6.188 6.777 17.506 1.00 85.94 71 ASN A O 1
ATOM 541 N N . THR A 1 72 ? -6.426 5.913 15.451 1.00 82.94 72 THR A N 1
ATOM 542 C CA . THR A 1 72 ? -7.804 5.441 15.640 1.00 82.94 72 THR A CA 1
ATOM 543 C C . THR A 1 72 ? -7.887 4.400 16.754 1.00 82.94 72 THR A C 1
ATOM 545 O O . THR A 1 72 ? -8.712 4.560 17.648 1.00 82.94 72 THR A O 1
ATOM 548 N N . VAL A 1 73 ? -7.001 3.395 16.765 1.00 80.50 73 VAL A N 1
ATOM 549 C CA . VAL A 1 73 ? -6.969 2.345 17.807 1.00 80.50 73 VAL A CA 1
ATOM 550 C C . VAL A 1 73 ? -6.635 2.907 19.197 1.00 80.50 73 VAL A C 1
ATOM 552 O O . VAL A 1 73 ? -7.068 2.350 20.201 1.00 80.50 73 VAL A O 1
ATOM 555 N N . ASN A 1 74 ? -5.888 4.011 19.271 1.00 81.56 74 ASN A N 1
ATOM 556 C CA . ASN A 1 74 ? -5.501 4.662 20.528 1.00 81.56 74 ASN A CA 1
ATOM 557 C C . ASN A 1 74 ? -6.367 5.890 20.873 1.00 81.56 74 ASN A C 1
ATOM 559 O O . ASN A 1 74 ? -5.936 6.755 21.634 1.00 81.56 74 ASN A O 1
ATOM 563 N N . SER A 1 75 ? -7.571 5.992 20.311 1.00 79.56 75 SER A N 1
ATOM 564 C CA . SER A 1 75 ? -8.487 7.117 20.531 1.00 79.56 75 SER A CA 1
ATOM 565 C C . SER A 1 75 ? -9.872 6.642 20.963 1.00 79.56 75 SER A C 1
ATOM 567 O O . SER A 1 75 ? -10.160 5.449 20.950 1.00 79.56 75 SER A O 1
ATOM 569 N N . GLU A 1 76 ? -10.759 7.585 21.277 1.00 75.00 76 GLU A N 1
ATOM 570 C CA . GLU A 1 76 ? -12.174 7.324 21.591 1.00 75.00 76 GLU A CA 1
ATOM 571 C C . GLU A 1 76 ? -12.905 6.572 20.460 1.00 75.00 76 GLU A C 1
ATOM 573 O O . GLU A 1 76 ? -13.884 5.875 20.702 1.00 75.00 76 GLU A O 1
ATOM 578 N N . TRP A 1 77 ? -12.389 6.639 19.227 1.00 69.75 77 TRP A N 1
ATOM 579 C CA . TRP A 1 77 ? -12.905 5.913 18.063 1.00 69.75 77 TRP A CA 1
ATOM 580 C C . TRP A 1 77 ? -12.627 4.399 18.095 1.00 69.75 77 TRP A C 1
ATOM 582 O O . TRP A 1 77 ? -13.087 3.680 17.209 1.00 69.75 77 TRP A O 1
ATOM 592 N N . ALA A 1 78 ? -11.870 3.906 19.079 1.00 68.00 78 ALA A N 1
ATOM 593 C CA . ALA A 1 78 ? -11.584 2.484 19.260 1.00 68.00 78 ALA A CA 1
ATOM 594 C C . ALA A 1 78 ? -12.693 1.721 20.007 1.00 68.00 78 ALA A C 1
ATOM 596 O O . ALA A 1 78 ? -12.709 0.487 19.973 1.00 68.00 78 ALA A O 1
ATOM 597 N N . GLU A 1 79 ? -13.602 2.436 20.679 1.00 64.00 79 GLU A N 1
ATOM 598 C CA . GLU A 1 79 ? -14.717 1.864 21.438 1.00 64.00 79 GLU A CA 1
ATOM 599 C C . GLU A 1 79 ? -16.032 2.039 20.673 1.00 64.00 79 GLU A C 1
ATOM 601 O O . GLU A 1 79 ? -16.865 2.884 20.997 1.00 64.00 79 GLU A O 1
ATOM 606 N N . VAL A 1 80 ? -16.227 1.237 19.624 1.00 59.88 80 VAL A N 1
ATOM 607 C CA . VAL A 1 80 ? -17.485 1.223 18.867 1.00 59.88 80 VAL A CA 1
ATOM 608 C C . VAL A 1 80 ? -18.256 -0.048 19.218 1.00 59.88 80 VAL A C 1
ATOM 610 O O . VAL A 1 80 ? -17.778 -1.160 19.013 1.00 59.88 80 VAL A O 1
ATOM 613 N N . GLU A 1 81 ? -19.443 0.125 19.806 1.00 55.97 81 GLU A N 1
ATOM 614 C CA . GLU A 1 81 ? -20.457 -0.928 20.008 1.00 55.97 81 GLU A CA 1
ATOM 615 C C . GLU A 1 81 ? -19.961 -2.224 20.694 1.00 55.97 81 GLU A C 1
ATOM 617 O O . GLU A 1 81 ? -20.429 -3.322 20.405 1.00 55.97 81 GLU A O 1
ATOM 622 N N . GLY A 1 82 ? -19.023 -2.117 21.643 1.00 54.50 82 GLY A N 1
ATOM 623 C CA . GLY A 1 82 ? -18.557 -3.263 22.439 1.00 54.50 82 GLY A CA 1
ATOM 624 C C . GLY A 1 82 ? -17.587 -4.208 21.716 1.00 54.50 82 GLY A C 1
ATOM 625 O O . GLY A 1 82 ? -17.212 -5.235 22.286 1.00 54.50 82 GLY A O 1
ATOM 626 N N . VAL A 1 83 ? -17.138 -3.858 20.505 1.00 54.75 83 VAL A N 1
ATOM 627 C CA . VAL A 1 83 ? -16.083 -4.571 19.771 1.00 54.75 83 VAL A CA 1
ATOM 628 C C . VAL A 1 83 ? -14.810 -3.731 19.806 1.00 54.75 83 VAL A C 1
ATOM 630 O O . VAL A 1 83 ? -14.751 -2.623 19.280 1.00 54.75 83 VAL A O 1
ATOM 633 N N . LYS A 1 84 ? -13.765 -4.255 20.452 1.00 55.31 84 LYS A N 1
ATOM 634 C CA . LYS A 1 84 ? -12.466 -3.583 20.535 1.00 55.31 84 LYS A CA 1
ATOM 635 C C . LYS A 1 84 ? -11.789 -3.624 19.166 1.00 55.31 84 LYS A C 1
ATOM 637 O O . LYS A 1 84 ? -11.496 -4.711 18.670 1.00 55.31 84 LYS A O 1
ATOM 642 N N . VAL A 1 85 ? -11.505 -2.460 18.582 1.00 62.53 85 VAL A N 1
ATOM 643 C CA . VAL A 1 85 ? -10.745 -2.366 17.327 1.00 62.53 85 VAL A CA 1
ATOM 644 C C . VAL A 1 85 ? -9.394 -3.071 17.500 1.00 62.53 85 VAL A C 1
ATOM 646 O O . VAL A 1 85 ? -8.584 -2.713 18.358 1.00 62.53 85 VAL A O 1
ATOM 649 N N . THR A 1 86 ? -9.159 -4.117 16.710 1.00 66.69 86 THR A N 1
ATOM 650 C CA . THR A 1 86 ? -7.963 -4.956 16.821 1.00 66.69 86 THR A CA 1
ATOM 651 C C . THR A 1 86 ? -6.745 -4.264 16.195 1.00 66.69 86 THR A C 1
ATOM 653 O O . THR A 1 86 ? -6.860 -3.713 15.095 1.00 66.69 86 THR A O 1
ATOM 656 N N . PRO A 1 87 ? -5.545 -4.357 16.804 1.00 68.00 87 PRO A N 1
ATOM 657 C CA . PRO A 1 87 ? -4.304 -3.794 16.248 1.00 68.00 87 PRO A CA 1
ATOM 658 C C . PRO A 1 87 ? -3.963 -4.262 14.822 1.00 68.00 87 PRO A C 1
ATOM 660 O O . PRO A 1 87 ? -3.230 -3.594 14.097 1.00 68.00 87 PRO A O 1
ATOM 663 N N . GLU A 1 88 ? -4.530 -5.392 14.395 1.00 65.44 88 GLU A N 1
ATOM 664 C CA . GLU A 1 88 ? -4.42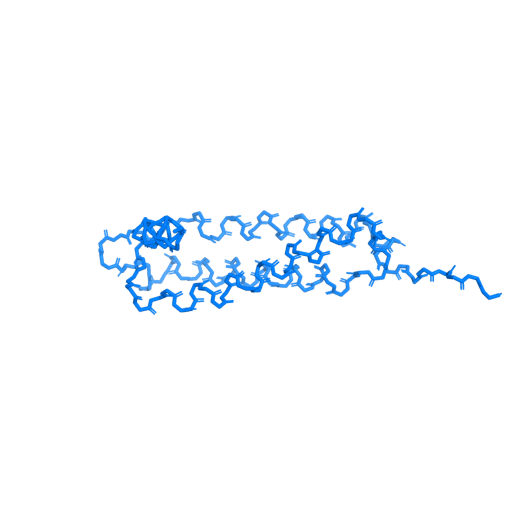0 -5.960 13.045 1.00 65.44 88 GLU A CA 1
ATOM 665 C C . GLU A 1 88 ? -4.667 -4.930 11.928 1.00 65.44 88 GLU A C 1
ATOM 667 O O . GLU A 1 88 ? -4.005 -4.985 10.889 1.00 65.44 88 GLU A O 1
ATOM 672 N N . GLY A 1 89 ? -5.546 -3.947 12.165 1.00 67.88 89 GLY A N 1
ATOM 673 C CA . GLY A 1 89 ? -5.924 -2.932 11.179 1.00 67.88 89 GLY A CA 1
ATOM 674 C C . GLY A 1 89 ? -4.773 -2.044 10.684 1.00 67.88 89 GLY A C 1
ATOM 675 O O . GLY A 1 89 ? -4.795 -1.629 9.527 1.00 67.88 89 GLY A O 1
ATOM 676 N N . TYR A 1 90 ? -3.745 -1.787 11.505 1.00 75.06 90 TYR A N 1
ATOM 677 C CA . TYR A 1 90 ? -2.570 -0.994 11.096 1.00 75.06 90 TYR A CA 1
ATOM 678 C C . TYR A 1 90 ? -1.304 -1.839 10.880 1.00 75.06 90 TYR A C 1
ATOM 680 O O . TYR A 1 90 ? -0.366 -1.385 10.222 1.00 75.06 90 TYR A O 1
ATOM 688 N N . ILE A 1 91 ? -1.285 -3.090 11.355 1.00 81.75 91 ILE A N 1
ATOM 689 C CA . ILE A 1 91 ? -0.166 -4.022 11.139 1.00 81.75 91 ILE A CA 1
ATOM 690 C C . ILE A 1 91 ? -0.039 -4.395 9.655 1.00 81.75 91 ILE A C 1
ATOM 692 O O . ILE A 1 91 ? 1.070 -4.421 9.120 1.00 81.75 91 ILE A O 1
ATOM 696 N N . ALA A 1 92 ? -1.157 -4.639 8.964 1.00 81.00 92 ALA A N 1
ATOM 697 C CA . ALA A 1 92 ? -1.127 -4.944 7.533 1.00 81.00 92 ALA A CA 1
ATOM 698 C C . ALA A 1 92 ? -0.545 -3.782 6.689 1.00 81.00 92 ALA A C 1
ATOM 700 O O . ALA A 1 92 ? 0.384 -4.029 5.913 1.00 81.00 92 ALA A O 1
ATOM 701 N N . PRO A 1 93 ? -0.979 -2.515 6.869 1.00 84.31 93 PRO A N 1
ATOM 702 C CA . PRO A 1 93 ? -0.313 -1.354 6.277 1.00 84.31 93 PRO A CA 1
ATOM 703 C C . PRO A 1 93 ? 1.190 -1.259 6.567 1.00 84.31 93 PRO A C 1
ATOM 705 O O . PRO A 1 93 ? 1.955 -0.961 5.655 1.00 84.31 93 PRO A O 1
ATOM 708 N N . LEU A 1 94 ? 1.646 -1.569 7.787 1.00 87.19 94 LEU A N 1
ATOM 709 C CA . LEU A 1 94 ? 3.083 -1.586 8.105 1.00 87.19 94 LEU A CA 1
ATOM 710 C C . LEU A 1 94 ? 3.854 -2.626 7.278 1.00 87.19 94 LEU A C 1
ATOM 712 O O . LEU A 1 94 ? 4.952 -2.338 6.801 1.00 87.19 94 LEU A O 1
ATOM 716 N N . GLY A 1 95 ? 3.272 -3.806 7.049 1.00 86.44 95 GLY A N 1
ATOM 717 C CA . GLY A 1 95 ? 3.852 -4.813 6.157 1.00 86.44 95 GLY A CA 1
ATOM 718 C C . GLY A 1 95 ? 4.021 -4.289 4.727 1.00 86.44 95 GLY A C 1
ATOM 719 O O . GLY A 1 95 ? 5.104 -4.395 4.147 1.00 86.44 95 GLY A O 1
ATOM 720 N N . PHE A 1 96 ? 2.987 -3.643 4.179 1.00 85.94 96 PHE A N 1
ATOM 721 C CA . PHE A 1 96 ? 3.073 -3.005 2.861 1.00 85.94 96 PHE A CA 1
ATOM 722 C C . PHE A 1 96 ? 4.085 -1.859 2.827 1.00 85.94 96 PHE A C 1
ATOM 724 O O . PHE A 1 96 ? 4.791 -1.710 1.829 1.00 85.94 96 PHE A O 1
ATOM 731 N N . LEU A 1 97 ? 4.197 -1.077 3.900 1.00 90.56 97 LEU A N 1
ATOM 732 C CA . LEU A 1 97 ? 5.172 0.003 4.004 1.00 90.56 97 LEU A CA 1
ATOM 733 C C . LEU A 1 97 ? 6.605 -0.537 3.904 1.00 90.56 97 LEU A C 1
ATOM 735 O O . LEU A 1 97 ? 7.409 -0.009 3.134 1.00 90.56 97 LEU A O 1
ATOM 739 N N . ILE A 1 98 ? 6.914 -1.623 4.621 1.00 90.88 98 ILE A N 1
ATOM 740 C CA . ILE A 1 98 ? 8.230 -2.280 4.573 1.00 90.88 98 ILE A CA 1
ATOM 741 C C . ILE A 1 98 ? 8.517 -2.806 3.163 1.00 90.88 98 ILE A C 1
ATOM 743 O O . ILE A 1 98 ? 9.584 -2.533 2.614 1.00 90.88 98 ILE A O 1
ATOM 747 N N . LEU A 1 99 ? 7.561 -3.505 2.544 1.00 88.56 99 LEU A N 1
ATOM 748 C CA . LEU A 1 99 ? 7.731 -4.042 1.191 1.00 88.56 99 LEU A CA 1
ATOM 749 C C . LEU A 1 99 ? 7.980 -2.933 0.161 1.00 88.56 99 LEU A C 1
ATOM 751 O O . LEU A 1 99 ? 8.936 -3.014 -0.607 1.00 88.56 99 LEU A O 1
ATOM 755 N N . ASN A 1 100 ? 7.176 -1.867 0.178 1.00 86.56 100 ASN A N 1
ATOM 756 C CA . ASN A 1 100 ? 7.366 -0.736 -0.731 1.00 86.56 100 ASN A CA 1
ATOM 757 C C . ASN A 1 100 ? 8.684 0.005 -0.457 1.00 86.56 100 ASN A C 1
ATOM 759 O O . ASN A 1 100 ? 9.323 0.467 -1.396 1.00 86.56 100 ASN A O 1
ATOM 763 N N . THR A 1 101 ? 9.134 0.069 0.801 1.00 90.44 101 THR A N 1
ATOM 764 C CA . THR A 1 101 ? 10.457 0.614 1.154 1.00 90.44 101 THR A CA 1
ATOM 765 C C . THR A 1 101 ? 11.559 -0.206 0.486 1.00 90.44 101 THR A C 1
ATOM 767 O O . THR A 1 101 ? 12.411 0.350 -0.204 1.00 90.44 101 THR A O 1
ATOM 770 N N . ILE A 1 102 ? 11.518 -1.535 0.620 1.00 89.31 102 ILE A N 1
ATOM 771 C CA . ILE A 1 102 ? 12.496 -2.425 -0.016 1.00 89.31 102 ILE A CA 1
ATOM 772 C C . ILE A 1 102 ? 12.500 -2.216 -1.533 1.00 89.31 102 ILE A C 1
ATOM 774 O O . ILE A 1 102 ? 13.579 -2.067 -2.104 1.00 89.31 102 ILE A O 1
ATOM 778 N N . LEU A 1 103 ? 11.328 -2.144 -2.169 1.00 86.25 103 LEU A N 1
ATOM 779 C CA . LEU A 1 103 ? 11.214 -1.904 -3.610 1.00 86.25 103 LEU A CA 1
ATOM 780 C C . LEU A 1 103 ? 11.845 -0.565 -4.021 1.00 86.25 103 LEU A C 1
ATOM 782 O O . LEU A 1 103 ? 12.670 -0.540 -4.930 1.00 86.25 103 LEU A O 1
ATOM 786 N N . LEU A 1 104 ? 11.518 0.534 -3.336 1.00 87.94 104 LEU A N 1
ATOM 787 C CA . LEU A 1 104 ? 12.021 1.869 -3.687 1.00 87.94 104 LEU A CA 1
ATOM 788 C C . LEU A 1 104 ? 13.543 1.991 -3.568 1.00 87.94 104 LEU A C 1
ATOM 790 O O . LEU A 1 104 ? 14.163 2.636 -4.413 1.00 87.94 104 LEU A O 1
ATOM 794 N N . PHE A 1 105 ? 14.138 1.386 -2.538 1.00 85.62 105 PHE A N 1
ATOM 795 C CA . PHE A 1 105 ? 15.574 1.515 -2.278 1.00 85.62 105 PHE A CA 1
ATOM 796 C C . PHE A 1 105 ? 16.424 0.449 -2.979 1.00 85.62 105 PHE A C 1
ATOM 798 O O . PHE A 1 105 ? 17.547 0.750 -3.368 1.00 85.62 105 PHE A O 1
ATOM 805 N N . ASN A 1 106 ? 15.914 -0.774 -3.171 1.00 87.44 106 ASN A N 1
ATOM 806 C CA . ASN A 1 106 ? 16.692 -1.873 -3.765 1.00 87.44 106 ASN A CA 1
ATOM 807 C C . ASN A 1 106 ? 16.407 -2.082 -5.255 1.00 87.44 106 ASN A C 1
ATOM 809 O O . ASN A 1 106 ? 17.221 -2.686 -5.945 1.00 87.44 106 ASN A O 1
ATOM 813 N N . MET A 1 107 ? 15.268 -1.603 -5.764 1.00 85.31 107 MET A N 1
ATOM 814 C CA . MET A 1 107 ? 14.913 -1.697 -7.186 1.00 85.31 107 MET A CA 1
ATOM 815 C C . MET A 1 107 ? 14.845 -0.325 -7.859 1.00 85.31 107 MET A C 1
ATOM 817 O O . MET A 1 107 ? 14.263 -0.202 -8.938 1.00 85.31 107 MET A O 1
ATOM 821 N N . GLY A 1 108 ? 15.450 0.700 -7.249 1.00 81.00 108 GLY A N 1
ATOM 822 C CA . GLY A 1 108 ? 15.480 2.059 -7.788 1.00 81.00 108 GLY A CA 1
ATOM 823 C C . GLY A 1 108 ? 15.984 2.104 -9.232 1.00 81.00 108 GLY A C 1
ATOM 824 O O . GLY A 1 108 ? 15.324 2.688 -10.087 1.00 81.00 108 GLY A O 1
ATOM 825 N N . ASP A 1 109 ? 17.068 1.390 -9.537 1.00 83.69 109 ASP A N 1
ATOM 826 C CA . ASP A 1 109 ? 17.659 1.353 -10.882 1.00 83.69 109 ASP A CA 1
ATOM 827 C C . ASP A 1 109 ? 16.679 0.872 -11.964 1.00 83.69 109 ASP A C 1
ATOM 829 O O . ASP A 1 109 ? 16.780 1.280 -13.116 1.00 83.69 109 ASP A O 1
ATOM 833 N N . ILE A 1 110 ? 15.696 0.043 -11.600 1.00 85.94 110 ILE A N 1
ATOM 834 C CA . ILE A 1 110 ? 14.657 -0.446 -12.514 1.00 85.94 110 ILE A CA 1
ATOM 835 C C . ILE A 1 110 ? 13.452 0.498 -12.490 1.00 85.94 110 ILE A C 1
ATOM 837 O O . ILE A 1 110 ? 12.981 0.927 -13.544 1.00 85.94 110 ILE A O 1
ATOM 841 N N . LEU A 1 111 ? 12.961 0.849 -11.300 1.00 86.12 111 LEU A N 1
ATOM 842 C CA . LEU A 1 111 ? 11.751 1.656 -11.112 1.00 86.12 111 LEU A CA 1
ATOM 843 C C . LEU A 1 111 ? 11.886 3.073 -11.681 1.00 86.12 111 LEU A C 1
ATOM 845 O O . LEU A 1 111 ? 10.918 3.603 -12.230 1.00 86.12 111 LEU A O 1
ATOM 849 N N . TYR A 1 112 ? 13.070 3.675 -11.560 1.00 84.94 112 TYR A N 1
ATOM 850 C CA . TYR A 1 112 ? 13.367 5.006 -12.090 1.00 84.94 112 TYR A CA 1
ATOM 851 C C . TYR A 1 112 ? 13.869 4.968 -13.539 1.00 84.94 112 TYR A C 1
ATOM 853 O O . TYR A 1 112 ? 13.952 6.019 -14.174 1.00 84.94 112 TYR A O 1
ATOM 861 N N . SER A 1 113 ? 14.174 3.783 -14.088 1.00 84.75 113 SER A N 1
ATOM 862 C CA . SER A 1 113 ? 14.537 3.668 -15.502 1.00 84.75 113 SER A CA 1
ATOM 863 C C . SER A 1 113 ? 13.323 3.916 -16.390 1.00 84.75 113 SER A C 1
ATOM 865 O O . SER A 1 113 ? 12.249 3.347 -16.195 1.00 84.75 113 SER A O 1
ATOM 867 N N . ILE A 1 114 ? 13.500 4.767 -17.395 1.00 70.44 114 ILE A N 1
ATOM 868 C CA . ILE A 1 114 ? 12.554 4.885 -18.499 1.00 70.44 114 ILE A CA 1
ATOM 869 C C . ILE A 1 114 ? 12.958 3.802 -19.495 1.00 70.44 114 ILE A C 1
ATOM 871 O O . ILE A 1 114 ? 14.104 3.785 -19.941 1.00 70.44 114 ILE A O 1
ATOM 875 N N . SER A 1 115 ? 12.042 2.884 -19.811 1.00 64.31 115 SER A N 1
ATOM 876 C CA . SER A 1 115 ? 12.270 1.871 -20.845 1.00 64.31 115 SER A CA 1
ATOM 877 C C . SER A 1 115 ? 12.713 2.569 -22.133 1.00 64.31 115 SER A C 1
ATOM 879 O O . SER A 1 115 ? 11.930 3.302 -22.740 1.00 64.31 115 SER A O 1
ATOM 881 N N . SER A 1 116 ? 13.977 2.395 -22.534 1.00 56.81 116 SER A N 1
ATOM 882 C CA . SER A 1 116 ? 14.442 2.897 -23.821 1.00 56.81 116 SER A CA 1
ATOM 883 C C . SER A 1 116 ? 13.929 1.950 -24.898 1.00 56.81 116 SER A C 1
ATOM 885 O O . SER A 1 116 ? 14.606 1.001 -25.299 1.00 56.81 116 SER A O 1
ATOM 887 N N . THR A 1 117 ? 12.722 2.190 -25.394 1.00 55.44 117 THR A N 1
ATOM 888 C CA . THR A 1 117 ? 12.425 1.775 -26.761 1.00 55.44 117 THR A CA 1
ATOM 889 C C . THR A 1 117 ? 13.330 2.597 -27.665 1.00 55.44 117 THR A C 1
ATOM 891 O O . THR A 1 117 ? 13.108 3.793 -27.852 1.00 55.44 117 THR A O 1
ATOM 894 N N . ALA A 1 118 ? 14.404 1.954 -28.126 1.00 46.44 118 ALA A N 1
ATOM 895 C CA . ALA A 1 118 ? 15.282 2.459 -29.164 1.00 46.44 118 ALA A CA 1
ATOM 896 C C . ALA A 1 118 ? 14.437 2.932 -30.357 1.00 46.44 118 ALA A C 1
ATOM 898 O O . ALA A 1 118 ? 13.573 2.191 -30.834 1.00 46.44 118 ALA A O 1
ATOM 899 N N . VAL A 1 119 ? 14.685 4.168 -30.787 1.00 43.59 119 VAL A N 1
ATOM 900 C CA . VAL A 1 119 ? 14.363 4.643 -32.137 1.00 43.59 119 VAL A CA 1
ATOM 901 C C . VAL A 1 119 ? 15.605 4.436 -32.986 1.00 43.59 119 VAL A C 1
ATOM 903 O O . VAL A 1 119 ? 16.700 4.769 -32.476 1.00 43.59 119 VAL A O 1
#

pLDDT: mean 78.54, std 12.83, range [43.59, 93.44]

Secondary structure (DSSP, 8-state):
--SHHHHHHHHHHHHTT--GGGHHHHHHHHHHHHHHHHHHHHHHHH--TTTHHHHHHHHHHHHHHHHHHHHHHTSGGGEETTEEPPTHHHHHHHHHHHHHHHHHHHSHHHHT-------